Protein AF-E6PBU8-F1 (afdb_monomer)

Structure (mmCIF, N/CA/C/O backbone):
data_AF-E6PBU8-F1
#
_ent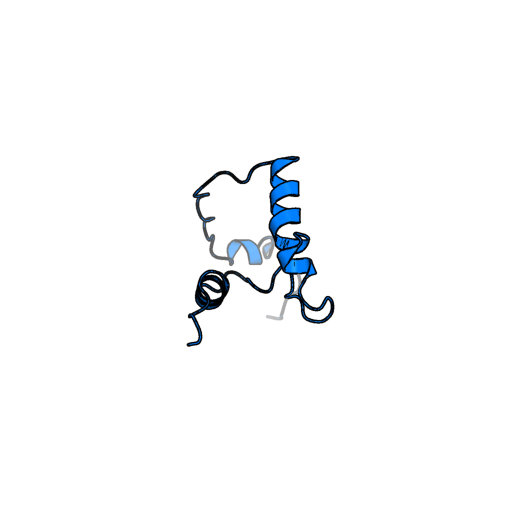ry.id   AF-E6PBU8-F1
#
loop_
_atom_site.group_PDB
_atom_site.id
_atom_site.type_symbol
_atom_site.label_atom_id
_atom_site.label_alt_id
_atom_site.label_comp_id
_atom_site.label_asym_id
_atom_site.label_entity_id
_atom_site.label_seq_id
_atom_site.pdbx_PDB_ins_code
_atom_site.Cartn_x
_atom_site.Cartn_y
_atom_site.Cartn_z
_atom_site.occupancy
_atom_site.B_iso_or_equiv
_atom_site.auth_seq_id
_atom_site.auth_comp_id
_atom_site.auth_asym_id
_atom_site.auth_atom_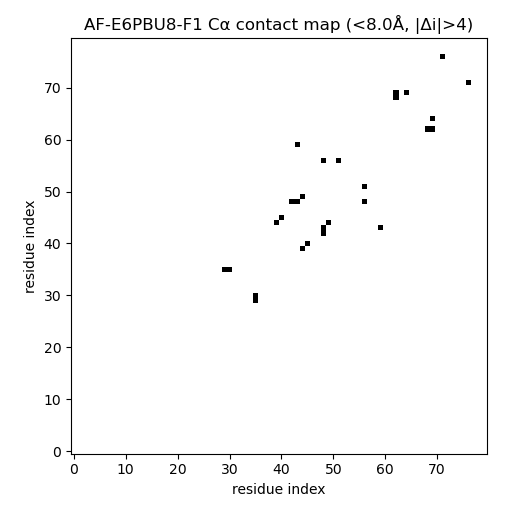id
_atom_site.pdbx_PDB_model_num
ATOM 1 N N . MET A 1 1 ? -38.233 22.417 14.042 1.00 55.88 1 MET A N 1
ATOM 2 C CA . MET A 1 1 ? -36.923 21.941 14.544 1.00 55.88 1 MET A CA 1
ATOM 3 C C . MET A 1 1 ? -35.953 21.841 13.374 1.00 55.88 1 MET A C 1
ATOM 5 O O . MET A 1 1 ? -36.022 20.895 12.600 1.00 55.88 1 MET A O 1
ATOM 9 N N . GLY A 1 2 ? -35.157 22.892 13.157 1.00 67.75 2 GLY A N 1
ATOM 10 C CA . GLY A 1 2 ? -34.357 23.066 11.940 1.00 67.75 2 GLY A CA 1
ATOM 11 C C . GLY A 1 2 ? -33.127 22.158 11.863 1.00 67.75 2 GLY A C 1
ATOM 12 O O . GLY A 1 2 ? -32.676 21.597 12.863 1.00 67.75 2 GLY A O 1
ATOM 13 N N . ARG A 1 3 ? -32.551 22.038 10.660 1.00 73.31 3 ARG A N 1
ATOM 14 C CA . ARG A 1 3 ? -31.246 21.396 10.447 1.00 73.31 3 ARG A CA 1
ATOM 15 C C . ARG A 1 3 ? -30.170 22.177 11.209 1.00 73.31 3 ARG A C 1
ATOM 17 O O . ARG A 1 3 ? -29.620 23.141 10.701 1.00 73.31 3 ARG A O 1
ATOM 24 N N . MET A 1 4 ? -29.865 21.758 12.433 1.00 78.25 4 MET A N 1
ATOM 25 C CA . MET A 1 4 ? -28.774 22.342 13.214 1.00 78.25 4 MET A CA 1
ATOM 26 C C . MET A 1 4 ? -27.423 21.835 12.699 1.00 78.25 4 MET A C 1
ATOM 28 O O . MET A 1 4 ? -27.177 20.620 12.654 1.00 78.25 4 MET A O 1
ATOM 32 N N . HIS A 1 5 ? -26.542 22.757 12.322 1.00 81.75 5 HIS A N 1
ATOM 33 C CA . HIS A 1 5 ? -25.164 22.467 11.921 1.00 81.75 5 HIS A CA 1
ATOM 34 C C . HIS A 1 5 ? -24.282 22.158 13.147 1.00 81.75 5 HIS A C 1
ATOM 36 O O . HIS A 1 5 ? -24.720 22.354 14.274 1.00 81.75 5 HIS A O 1
ATOM 42 N N . GLY A 1 6 ? -23.107 21.556 12.908 1.00 81.12 6 GLY A N 1
ATOM 43 C CA . GLY A 1 6 ? -22.139 21.017 13.884 1.00 81.12 6 GLY A CA 1
ATOM 44 C C . GLY A 1 6 ? -22.384 21.334 15.366 1.00 81.12 6 GLY A C 1
ATOM 45 O O . GLY A 1 6 ? -22.157 22.452 15.807 1.00 81.12 6 GLY A O 1
ATOM 46 N N . THR A 1 7 ? -22.799 20.325 16.138 1.00 86.50 7 THR A N 1
ATOM 47 C CA . THR A 1 7 ? -23.030 20.430 17.587 1.00 86.50 7 THR A CA 1
ATOM 48 C C . THR A 1 7 ? -22.057 19.540 18.356 1.00 86.50 7 THR A C 1
ATOM 50 O O . THR A 1 7 ? -21.617 18.509 17.840 1.00 86.50 7 THR A O 1
ATOM 53 N N . LEU A 1 8 ? -21.782 19.879 19.619 1.00 87.38 8 LEU A N 1
ATOM 54 C CA . LEU A 1 8 ? -20.966 19.051 20.517 1.00 87.38 8 LEU A CA 1
ATOM 55 C C . LEU A 1 8 ? -21.529 17.623 20.653 1.00 87.38 8 LEU A C 1
ATOM 57 O O . LEU A 1 8 ? -20.786 16.646 20.607 1.00 87.38 8 LEU A O 1
ATOM 61 N N . ALA A 1 9 ? -22.858 17.486 20.693 1.00 86.25 9 ALA A N 1
ATOM 62 C CA . ALA A 1 9 ? -23.546 16.194 20.750 1.00 86.25 9 ALA A CA 1
ATOM 63 C C . ALA A 1 9 ? -23.332 15.309 19.500 1.00 86.25 9 ALA A C 1
ATOM 65 O O . ALA A 1 9 ? -23.538 14.098 19.553 1.00 86.25 9 ALA A O 1
ATOM 66 N N . LYS A 1 10 ? -22.901 15.884 18.366 1.00 88.38 10 LYS A N 1
ATOM 67 C CA . LYS A 1 10 ? -22.571 15.147 17.132 1.00 88.38 10 LYS A CA 1
ATOM 68 C C . LYS A 1 10 ? -21.103 14.699 17.074 1.00 88.38 10 LYS A C 1
ATOM 70 O O . LYS A 1 10 ? -20.699 14.098 16.073 1.00 88.38 10 LYS A O 1
ATOM 75 N N . ALA A 1 11 ? -20.304 14.938 18.118 1.00 92.06 11 ALA A N 1
ATOM 76 C CA . ALA A 1 11 ? -18.916 14.490 18.175 1.00 92.06 11 ALA A CA 1
ATOM 77 C C . ALA A 1 11 ? -18.811 12.961 18.007 1.00 92.06 11 ALA A C 1
ATOM 79 O O . ALA A 1 11 ? -19.482 12.168 18.676 1.00 92.06 11 ALA A O 1
ATOM 80 N N . GLY A 1 12 ? -17.977 12.538 17.055 1.00 93.75 12 GLY A N 1
ATOM 81 C CA . GLY A 1 12 ? -17.780 11.126 16.733 1.00 93.75 12 GLY A CA 1
ATOM 82 C C . GLY A 1 12 ? -18.958 10.446 16.023 1.00 93.75 12 GLY A C 1
ATOM 83 O O . GLY A 1 12 ? -18.901 9.228 15.863 1.00 93.75 12 GLY A O 1
ATOM 84 N N . LYS A 1 13 ? -19.988 11.189 15.569 1.00 93.62 13 LYS A N 1
ATOM 85 C CA . LYS A 1 13 ? -21.180 10.642 14.885 1.00 93.62 13 LYS A CA 1
ATOM 86 C C . LYS A 1 13 ? -20.812 9.597 13.833 1.00 93.62 13 LYS A C 1
ATOM 88 O O . LYS A 1 13 ? -21.302 8.478 13.891 1.00 93.62 13 LYS A O 1
ATOM 93 N N . VAL A 1 14 ? -19.916 9.946 12.909 1.00 94.62 14 VAL A N 1
ATOM 94 C CA . VAL A 1 14 ? -19.563 9.066 11.785 1.00 94.62 14 VAL A CA 1
ATOM 95 C C . VAL A 1 14 ? -18.888 7.787 12.276 1.00 94.62 14 VAL A C 1
ATOM 97 O O . VAL A 1 14 ? -19.300 6.702 11.894 1.00 94.62 14 VAL A O 1
ATOM 100 N N . ARG A 1 15 ? -17.915 7.881 13.189 1.00 94.69 15 ARG A N 1
ATOM 101 C CA . ARG A 1 15 ? -17.194 6.704 13.701 1.00 94.69 15 ARG A CA 1
ATOM 102 C C . ARG A 1 15 ? -18.081 5.775 14.540 1.00 94.69 15 ARG A C 1
ATOM 104 O O . ARG A 1 15 ? -17.868 4.569 14.525 1.00 94.69 15 ARG A O 1
ATOM 111 N N . LYS A 1 16 ? -19.063 6.326 15.262 1.00 95.06 16 LYS A N 1
ATOM 112 C CA . LYS A 1 16 ? -20.078 5.549 15.997 1.00 95.06 16 LYS A CA 1
ATOM 113 C C . LYS A 1 16 ? -21.062 4.852 15.051 1.00 95.06 16 LYS A C 1
ATOM 115 O O . LYS A 1 16 ? -21.552 3.781 15.379 1.00 95.06 16 LYS A O 1
ATOM 120 N N . GLN A 1 17 ? -21.341 5.457 13.894 1.00 96.56 17 GLN A N 1
ATOM 121 C CA . GLN A 1 17 ? -22.211 4.887 12.863 1.00 96.56 17 GLN A CA 1
ATOM 122 C C . GLN A 1 17 ? -21.509 3.833 11.997 1.00 96.56 17 GLN A C 1
ATOM 124 O O . GLN A 1 17 ? -22.162 2.911 11.520 1.00 96.56 17 GLN A O 1
ATOM 129 N N . THR A 1 18 ? -20.199 3.956 11.761 1.00 96.50 18 THR A N 1
ATOM 130 C CA . THR A 1 18 ? -19.466 2.999 10.923 1.00 96.50 18 THR A CA 1
ATOM 131 C C . THR A 1 18 ? -19.373 1.634 11.609 1.00 96.50 18 THR A C 1
ATOM 133 O O . THR A 1 18 ? -18.828 1.574 12.716 1.00 96.50 18 THR A O 1
ATOM 136 N N . PRO A 1 19 ? -19.824 0.535 10.970 1.00 96.81 19 PRO A N 1
ATOM 137 C CA . PRO A 1 19 ? -19.642 -0.799 11.525 1.00 96.81 19 PRO A CA 1
ATOM 138 C C . PRO A 1 19 ? -18.147 -1.100 11.658 1.00 96.81 19 PRO A C 1
ATOM 140 O O . PRO A 1 19 ? -17.358 -0.846 10.741 1.00 96.81 19 PRO A O 1
ATOM 143 N N . LYS A 1 20 ? -17.739 -1.632 12.812 1.00 96.62 20 LYS A N 1
ATOM 144 C CA . LYS A 1 20 ? -16.341 -1.982 13.066 1.00 96.62 20 LYS A CA 1
ATOM 145 C C . LYS A 1 20 ? -16.007 -3.295 12.357 1.00 96.62 20 LYS A C 1
ATOM 147 O O . LYS A 1 20 ? -16.245 -4.372 12.886 1.00 96.62 20 LYS A O 1
ATOM 152 N N . VAL A 1 21 ? -15.467 -3.191 11.145 1.00 97.00 21 VAL A N 1
ATOM 153 C CA . VAL A 1 21 ? -14.980 -4.347 10.381 1.00 97.00 21 VAL A CA 1
ATOM 154 C C . VAL A 1 21 ? -13.564 -4.690 10.835 1.00 97.00 21 VAL A C 1
ATOM 156 O O . VAL A 1 21 ? -12.662 -3.849 10.773 1.00 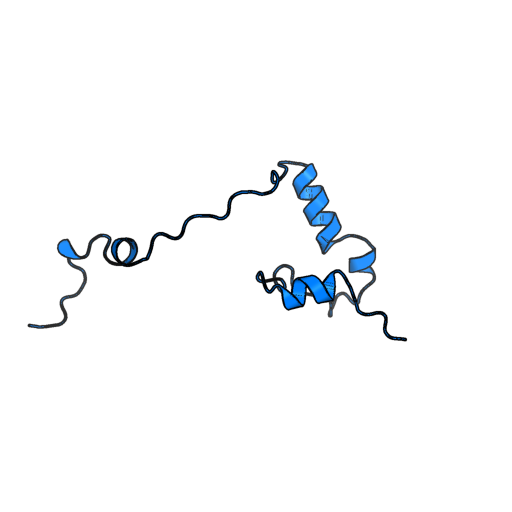97.00 21 VAL A O 1
ATOM 159 N N . GLU A 1 22 ? -13.368 -5.928 11.280 1.00 96.56 22 GLU A N 1
ATOM 160 C CA . GLU A 1 22 ? -12.053 -6.419 11.679 1.00 96.56 22 GLU A CA 1
ATOM 161 C C . GLU A 1 22 ? -11.115 -6.568 10.476 1.00 96.56 22 GLU A C 1
ATOM 163 O O . GLU A 1 22 ? -11.518 -6.827 9.336 1.00 96.56 22 GLU A O 1
ATOM 168 N N . LYS A 1 23 ? -9.819 -6.372 10.722 1.00 95.69 23 LYS A N 1
ATOM 169 C CA . LYS A 1 23 ? -8.806 -6.536 9.678 1.00 95.69 23 LYS A CA 1
ATOM 170 C C . LYS A 1 23 ? -8.617 -8.021 9.398 1.00 95.69 23 LYS A C 1
ATOM 172 O O . LYS A 1 23 ? -8.619 -8.836 10.312 1.00 95.69 23 LYS A O 1
ATOM 177 N N . LYS A 1 24 ? -8.370 -8.356 8.131 1.00 94.12 24 LYS A N 1
ATOM 178 C CA . LYS A 1 24 ? -7.921 -9.704 7.769 1.00 94.12 24 LYS A CA 1
ATOM 179 C C . LYS A 1 24 ? -6.625 -10.007 8.514 1.00 94.12 24 LYS A C 1
ATOM 181 O O . LYS A 1 24 ? -5.711 -9.173 8.499 1.00 94.12 24 LYS A O 1
ATOM 186 N N . ASP A 1 25 ? -6.554 -11.188 9.119 1.00 92.00 25 ASP A N 1
ATOM 187 C CA . ASP A 1 25 ? -5.301 -11.682 9.672 1.00 92.00 25 ASP A CA 1
ATOM 188 C C . ASP A 1 25 ? -4.245 -11.776 8.561 1.00 92.00 25 ASP A C 1
ATOM 190 O O . ASP A 1 25 ? -4.570 -11.971 7.385 1.00 92.00 25 ASP A O 1
ATOM 194 N N . LYS A 1 26 ? -2.978 -11.561 8.914 1.00 91.62 26 LYS A N 1
ATOM 195 C CA . LYS A 1 26 ? -1.863 -11.601 7.971 1.00 91.62 26 LYS A CA 1
ATOM 196 C C . LYS A 1 26 ? -1.501 -13.065 7.730 1.00 91.62 26 LYS A C 1
ATOM 198 O O . LYS A 1 26 ? -0.822 -13.639 8.575 1.00 91.62 26 LYS A O 1
ATOM 203 N N . PRO A 1 27 ? -1.797 -13.645 6.549 1.00 90.19 27 PRO A N 1
ATOM 204 C CA . PRO A 1 27 ? -1.495 -15.058 6.310 1.00 90.19 27 PRO A CA 1
ATOM 205 C C . PRO A 1 27 ? 0.013 -15.329 6.360 1.00 90.19 27 PRO A C 1
ATOM 207 O O . PRO A 1 27 ? 0.464 -16.410 6.717 1.00 90.19 27 PRO A O 1
ATOM 210 N N . ARG A 1 28 ? 0.812 -14.327 5.969 1.00 92.88 28 ARG A N 1
ATOM 211 C CA . ARG A 1 28 ? 2.274 -14.312 6.068 1.00 92.88 28 ARG A CA 1
ATOM 212 C C . ARG A 1 28 ? 2.758 -12.902 6.386 1.00 92.88 28 ARG A C 1
ATOM 214 O O . ARG A 1 28 ? 2.090 -11.908 6.086 1.00 92.88 28 ARG A O 1
ATOM 221 N N . LYS A 1 29 ? 3.965 -12.800 6.947 1.00 93.12 29 LYS A N 1
ATOM 222 C CA . LYS A 1 29 ? 4.589 -11.506 7.247 1.00 93.12 29 LYS A CA 1
ATOM 223 C C . LYS A 1 29 ? 4.847 -10.694 5.976 1.00 93.12 29 LYS A C 1
ATOM 225 O O . LYS A 1 29 ? 5.377 -11.201 4.990 1.00 93.12 29 LYS A O 1
ATOM 230 N N . THR A 1 30 ? 4.549 -9.398 6.024 1.00 93.19 30 THR A N 1
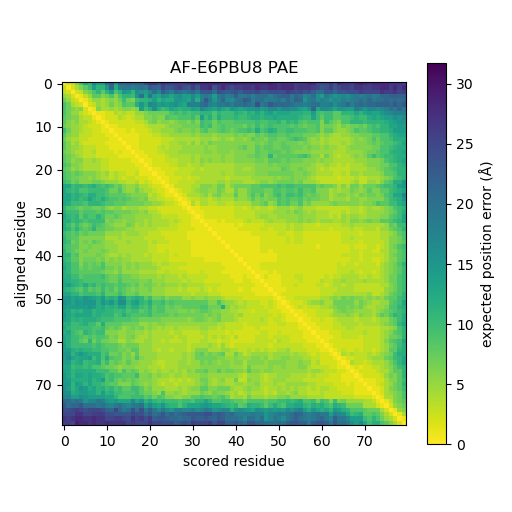ATOM 231 C CA . THR A 1 30 ? 5.074 -8.443 5.042 1.00 93.19 30 THR A CA 1
ATOM 232 C C . THR A 1 30 ? 6.525 -8.140 5.404 1.00 93.19 30 THR A C 1
ATOM 234 O O . THR A 1 30 ? 6.761 -7.558 6.468 1.00 93.19 30 THR A O 1
ATOM 237 N N . PRO A 1 31 ? 7.502 -8.512 4.565 1.00 95.88 31 PRO A N 1
ATOM 238 C CA . PRO A 1 31 ? 8.898 -8.298 4.899 1.00 95.88 31 PRO A CA 1
ATOM 239 C C . PRO A 1 31 ? 9.214 -6.794 4.857 1.00 95.88 31 PRO A C 1
ATOM 241 O O . PRO A 1 31 ? 8.592 -6.040 4.106 1.00 95.88 31 PRO A O 1
ATOM 244 N N . LYS A 1 32 ? 10.141 -6.341 5.706 1.00 96.06 32 LYS A N 1
ATOM 245 C CA . LYS A 1 32 ? 10.513 -4.925 5.860 1.00 96.06 32 LYS A CA 1
ATOM 246 C C . LYS A 1 32 ? 11.932 -4.670 5.340 1.00 96.06 32 LYS A C 1
ATOM 248 O O . LYS A 1 32 ? 12.760 -5.576 5.303 1.00 96.06 32 LYS A O 1
ATOM 253 N N . GLY A 1 33 ? 12.203 -3.433 4.921 1.00 97.31 33 GLY A N 1
ATOM 254 C CA . GLY A 1 33 ? 13.513 -3.009 4.416 1.00 97.31 33 GLY A CA 1
ATOM 255 C C . GLY A 1 33 ? 13.779 -3.425 2.965 1.00 97.31 33 GLY A C 1
ATOM 256 O O . GLY A 1 33 ? 12.902 -3.325 2.100 1.00 97.31 33 GLY A O 1
ATOM 257 N N . ARG A 1 34 ? 15.005 -3.892 2.691 1.00 97.81 34 ARG A N 1
ATOM 258 C CA . ARG A 1 34 ? 15.487 -4.243 1.339 1.00 97.81 34 ARG A CA 1
ATOM 259 C C . ARG A 1 34 ? 14.614 -5.284 0.643 1.00 97.81 34 ARG A C 1
ATOM 261 O O . ARG A 1 34 ? 14.351 -5.187 -0.553 1.00 97.81 34 ARG A O 1
ATOM 268 N N . SER A 1 35 ? 14.130 -6.260 1.398 1.00 97.44 35 SER A N 1
ATOM 269 C CA . SER A 1 35 ? 13.235 -7.313 0.916 1.00 97.44 35 SER A CA 1
ATOM 270 C C . SER A 1 35 ? 11.941 -6.746 0.317 1.00 97.44 35 SER A C 1
ATOM 272 O O . SER A 1 35 ? 11.539 -7.158 -0.769 1.00 97.44 35 SER A O 1
ATOM 274 N N . TYR A 1 36 ? 11.331 -5.734 0.945 1.00 97.62 36 TYR A N 1
ATOM 275 C CA . TYR A 1 36 ? 10.140 -5.076 0.402 1.00 97.62 36 TYR A CA 1
ATOM 276 C C . TYR A 1 36 ? 10.443 -4.325 -0.897 1.00 97.62 36 TYR A C 1
ATOM 278 O O . TYR A 1 36 ? 9.684 -4.415 -1.863 1.00 97.62 36 TYR A O 1
ATOM 286 N N . LYS A 1 37 ? 11.584 -3.624 -0.951 1.00 97.94 37 LYS A N 1
ATOM 287 C CA . LYS A 1 37 ? 12.042 -2.937 -2.167 1.00 97.94 37 LYS A CA 1
ATOM 288 C C . LYS A 1 37 ? 12.302 -3.924 -3.309 1.00 97.94 37 LYS A C 1
ATOM 290 O O . LYS A 1 37 ? 11.897 -3.639 -4.432 1.00 97.94 37 LYS A O 1
ATOM 295 N N . ARG A 1 38 ? 12.847 -5.113 -3.022 1.00 97.81 38 ARG A N 1
ATOM 296 C CA . ARG A 1 38 ? 12.996 -6.199 -4.007 1.00 97.81 38 ARG A CA 1
ATOM 297 C C . ARG A 1 38 ? 11.642 -6.644 -4.568 1.00 97.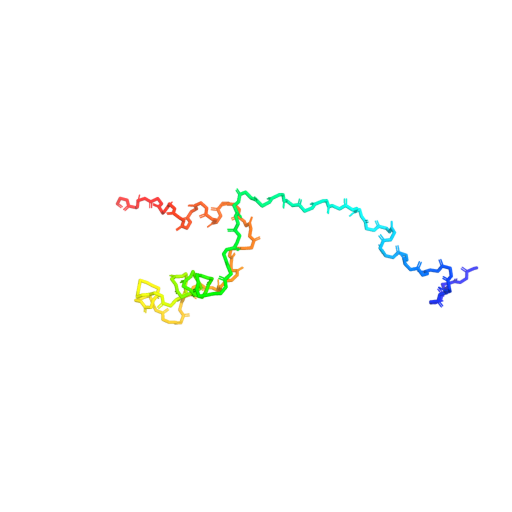81 38 ARG A C 1
ATOM 299 O O . ARG A 1 38 ? 11.497 -6.734 -5.780 1.00 97.81 38 ARG A O 1
ATOM 306 N N . ILE A 1 39 ? 10.626 -6.839 -3.722 1.00 96.75 39 ILE A N 1
ATOM 307 C CA . ILE A 1 39 ? 9.268 -7.194 -4.183 1.00 96.75 39 ILE A CA 1
ATOM 308 C C . ILE A 1 39 ? 8.667 -6.070 -5.046 1.00 96.75 39 ILE A C 1
ATOM 310 O O . ILE A 1 39 ? 7.988 -6.349 -6.031 1.00 96.75 39 ILE A O 1
ATOM 314 N N . LEU A 1 40 ? 8.890 -4.798 -4.694 1.00 96.38 40 LEU A N 1
ATOM 315 C CA . LEU A 1 40 ? 8.415 -3.652 -5.482 1.00 96.38 40 LEU A CA 1
ATOM 316 C C . LEU A 1 40 ? 9.102 -3.527 -6.846 1.00 96.38 40 LEU A C 1
ATOM 318 O O . LEU A 1 40 ? 8.442 -3.133 -7.807 1.00 96.38 40 LEU A O 1
ATOM 322 N N . TYR A 1 41 ? 10.399 -3.826 -6.919 1.00 97.50 41 TYR A N 1
ATOM 323 C CA . TYR A 1 41 ? 11.150 -3.867 -8.170 1.00 97.50 41 TYR A CA 1
ATOM 324 C C . TYR A 1 41 ? 10.653 -5.020 -9.042 1.00 97.50 41 TYR A C 1
ATOM 326 O O . TYR A 1 41 ? 10.174 -4.783 -10.148 1.00 97.50 41 TYR A O 1
ATOM 334 N N . ASN A 1 42 ? 10.631 -6.239 -8.494 1.00 96.50 42 ASN A N 1
ATOM 335 C CA . ASN A 1 42 ? 10.222 -7.438 -9.221 1.00 96.50 42 ASN A CA 1
ATOM 336 C C . ASN A 1 42 ? 8.812 -7.311 -9.819 1.00 96.50 42 ASN A C 1
ATOM 338 O O . ASN A 1 42 ? 8.587 -7.741 -10.943 1.00 96.50 42 ASN A O 1
ATOM 342 N N . ARG A 1 43 ? 7.874 -6.686 -9.093 1.00 94.12 43 ARG A N 1
ATOM 343 C CA . ARG A 1 43 ? 6.478 -6.545 -9.538 1.00 94.12 43 ARG A CA 1
ATOM 344 C C . 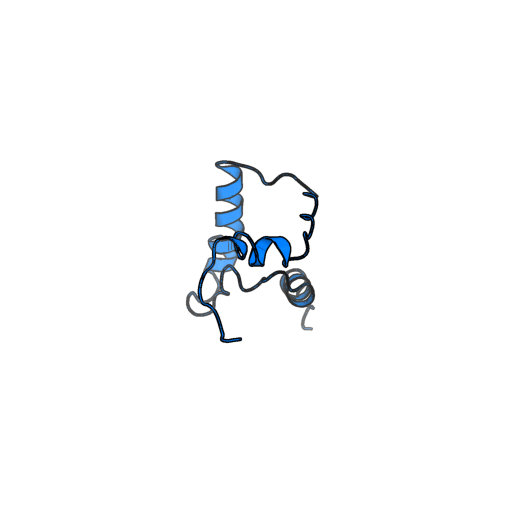ARG A 1 43 ? 6.214 -5.400 -10.533 1.00 94.12 43 ARG A C 1
ATOM 346 O O . ARG A 1 43 ? 5.086 -5.297 -10.997 1.00 94.12 43 ARG A O 1
ATOM 353 N N . ARG A 1 44 ? 7.155 -4.469 -10.768 1.00 93.31 44 ARG A N 1
ATOM 354 C CA . ARG A 1 44 ? 6.923 -3.264 -11.616 1.00 93.31 44 ARG A CA 1
ATOM 355 C C . ARG A 1 44 ? 8.007 -2.988 -12.649 1.00 93.31 44 ARG A C 1
ATOM 357 O O . ARG A 1 44 ? 7.700 -2.493 -13.725 1.00 93.31 44 ARG A O 1
ATOM 364 N N . TYR A 1 45 ? 9.260 -3.224 -12.290 1.00 94.62 45 TYR A N 1
ATOM 365 C CA . TYR A 1 45 ? 10.429 -2.784 -13.052 1.00 94.62 45 TYR A CA 1
ATOM 366 C C . TYR A 1 45 ? 11.341 -3.946 -13.442 1.00 94.62 45 TYR A C 1
ATOM 368 O O . TYR A 1 45 ? 12.426 -3.721 -13.966 1.00 94.62 45 TYR A O 1
ATOM 376 N N . ALA A 1 46 ? 10.921 -5.187 -13.188 1.00 96.19 46 ALA A N 1
ATOM 377 C CA . ALA A 1 46 ? 11.630 -6.345 -13.701 1.00 96.19 46 ALA A CA 1
ATOM 378 C C . ALA A 1 46 ? 11.583 -6.380 -15.240 1.00 96.19 46 ALA A C 1
ATOM 380 O O . ALA A 1 46 ? 10.598 -5.919 -15.828 1.00 96.19 46 ALA A O 1
ATOM 381 N N . PRO A 1 47 ? 12.593 -6.984 -15.892 1.00 96.38 47 PRO A N 1
ATOM 382 C CA . PRO A 1 47 ? 12.720 -6.991 -17.349 1.00 96.38 47 PRO A CA 1
ATOM 383 C C . PRO A 1 47 ? 11.465 -7.454 -18.100 1.00 96.38 47 PRO A C 1
ATOM 385 O O . PRO A 1 47 ? 11.095 -6.827 -19.081 1.00 96.38 47 PRO A O 1
ATOM 388 N N . HIS A 1 48 ? 10.744 -8.467 -17.606 1.00 92.56 48 HIS A N 1
ATOM 389 C CA . HIS A 1 48 ? 9.514 -8.964 -18.245 1.00 92.56 48 HIS A CA 1
ATOM 390 C C . HIS A 1 48 ? 8.385 -7.917 -18.319 1.00 92.56 48 HIS A C 1
ATOM 392 O O . HIS A 1 48 ? 7.587 -7.929 -19.251 1.00 92.56 48 HIS A O 1
ATOM 398 N N . ILE A 1 49 ? 8.330 -6.980 -17.367 1.00 91.06 49 ILE A N 1
ATOM 399 C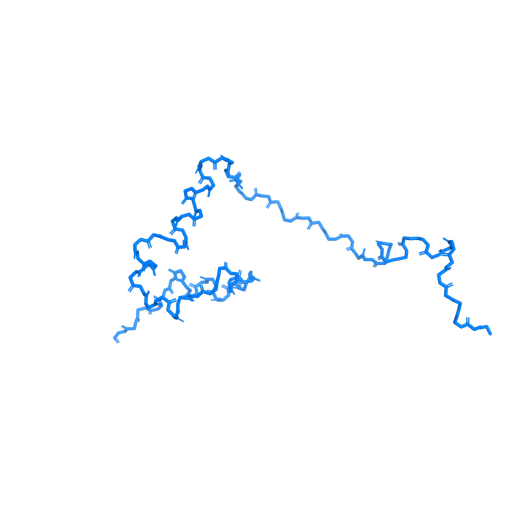 CA . ILE A 1 49 ? 7.367 -5.868 -17.379 1.00 91.06 49 ILE A CA 1
ATOM 400 C C . ILE A 1 49 ? 7.885 -4.747 -18.273 1.00 91.06 49 ILE A C 1
ATOM 402 O O . ILE A 1 49 ? 7.112 -4.124 -18.999 1.00 91.06 49 ILE A O 1
ATOM 406 N N . LEU A 1 50 ? 9.198 -4.500 -18.235 1.00 93.19 50 LEU A N 1
ATOM 407 C CA . LEU A 1 50 ? 9.837 -3.496 -19.077 1.00 93.19 50 LEU A CA 1
ATOM 408 C C . LEU A 1 50 ? 9.827 -3.872 -20.568 1.00 93.19 50 LEU A C 1
ATOM 410 O O . LEU A 1 50 ? 9.799 -2.980 -21.410 1.00 93.19 50 LEU A O 1
ATOM 414 N N . ALA A 1 51 ? 9.776 -5.162 -20.889 1.00 93.19 51 ALA A N 1
ATOM 415 C CA . ALA A 1 51 ? 9.655 -5.664 -22.253 1.00 93.19 51 ALA A CA 1
ATOM 416 C C . ALA A 1 51 ? 8.306 -5.305 -22.899 1.00 93.19 51 ALA A C 1
ATOM 418 O O . ALA A 1 51 ? 8.220 -5.169 -24.113 1.00 93.19 51 ALA A O 1
ATOM 419 N N . THR A 1 52 ? 7.250 -5.118 -22.100 1.00 89.38 52 THR A N 1
ATOM 420 C CA . THR A 1 52 ? 5.954 -4.650 -22.611 1.00 89.38 52 THR A CA 1
ATOM 421 C C . THR A 1 52 ? 5.999 -3.148 -22.899 1.00 89.38 52 THR A C 1
ATOM 423 O O . THR A 1 52 ? 6.602 -2.388 -22.129 1.00 89.38 52 THR A O 1
ATOM 426 N N . ASP A 1 53 ? 5.287 -2.720 -23.949 1.00 93.00 53 ASP A N 1
ATOM 427 C CA . ASP A 1 53 ? 5.064 -1.323 -24.338 1.00 93.00 53 ASP A CA 1
ATOM 428 C C . ASP A 1 53 ? 4.933 -0.395 -23.117 1.00 93.00 53 ASP A C 1
ATOM 430 O O . ASP A 1 53 ? 3.951 -0.513 -22.373 1.00 93.00 53 ASP A O 1
ATOM 434 N N . PRO A 1 54 ? 5.843 0.578 -22.907 1.00 92.00 54 PRO A N 1
ATOM 435 C CA . PRO A 1 54 ? 5.811 1.455 -21.733 1.00 92.00 54 PRO A CA 1
ATOM 436 C C . PRO A 1 54 ? 4.508 2.254 -21.620 1.00 92.00 54 PRO A C 1
ATOM 438 O O . PRO A 1 54 ? 4.085 2.579 -20.514 1.00 92.00 54 PRO A O 1
ATOM 441 N N . LYS A 1 55 ? 3.840 2.509 -22.752 1.00 93.06 55 LYS A N 1
ATOM 442 C CA . LYS A 1 55 ? 2.557 3.218 -22.824 1.00 93.06 55 LYS A CA 1
ATOM 443 C C . LYS A 1 55 ? 1.339 2.339 -22.499 1.00 93.06 55 LYS A C 1
ATOM 445 O O . LYS A 1 55 ? 0.271 2.882 -22.249 1.00 93.06 55 LYS A O 1
ATOM 450 N N . LYS A 1 56 ? 1.476 1.006 -22.499 1.00 93.00 56 LYS A N 1
ATOM 451 C CA . LYS A 1 56 ? 0.366 0.055 -22.272 1.00 93.00 56 LYS A CA 1
ATOM 452 C C . LYS A 1 56 ? 0.543 -0.811 -21.022 1.00 93.00 56 LYS A C 1
ATOM 454 O O . LYS A 1 56 ? -0.262 -1.709 -20.771 1.00 93.00 56 LYS A O 1
ATOM 459 N N . ARG A 1 57 ? 1.583 -0.569 -20.218 1.00 91.38 57 ARG A N 1
ATOM 460 C CA . ARG A 1 57 ? 1.770 -1.289 -18.951 1.00 91.38 57 ARG A CA 1
ATOM 461 C C . ARG A 1 57 ? 0.616 -0.978 -18.001 1.00 91.38 57 ARG A C 1
ATOM 463 O O . ARG A 1 57 ? 0.150 0.156 -17.905 1.00 91.38 57 ARG A O 1
ATOM 470 N N . LYS A 1 58 ? 0.160 -1.999 -17.279 1.00 92.50 58 LYS A N 1
ATOM 471 C CA . LYS A 1 58 ? -0.983 -1.885 -16.364 1.00 92.50 58 LYS A CA 1
ATOM 472 C C . LYS A 1 58 ? -0.656 -0.967 -15.180 1.00 92.50 58 LYS A C 1
ATOM 474 O O . LYS A 1 58 ? 0.482 -0.905 -14.716 1.00 92.50 58 LYS A O 1
ATOM 479 N N . SER A 1 59 ? -1.684 -0.303 -14.648 1.00 93.31 59 SER A N 1
ATOM 480 C CA . SER A 1 59 ? -1.557 0.532 -13.448 1.00 93.31 59 SER A CA 1
ATOM 481 C C . SER A 1 59 ? -1.143 -0.302 -12.220 1.00 93.31 59 SER A C 1
ATOM 483 O O . SER A 1 59 ? -1.691 -1.394 -12.024 1.00 93.31 59 SER A O 1
ATOM 485 N N . PRO A 1 60 ? -0.258 0.206 -11.334 1.00 93.12 60 PRO A N 1
ATOM 486 C CA . PRO A 1 60 ? 0.203 -0.509 -10.138 1.00 93.12 60 PRO A CA 1
ATOM 487 C C . PRO A 1 60 ? -0.898 -0.945 -9.158 1.00 93.12 60 PRO A C 1
ATOM 489 O O . PRO A 1 60 ? -0.629 -1.782 -8.299 1.00 93.12 60 PRO A O 1
ATOM 492 N N . ASN A 1 61 ? -2.108 -0.380 -9.266 1.00 94.56 61 ASN A N 1
ATOM 493 C CA . ASN A 1 61 ? -3.259 -0.706 -8.418 1.00 94.56 61 ASN A CA 1
ATOM 494 C C . ASN A 1 61 ? -4.501 -1.161 -9.214 1.00 94.56 61 ASN A C 1
ATOM 496 O O . ASN A 1 61 ? -5.616 -1.126 -8.700 1.00 94.56 61 ASN A O 1
ATOM 500 N N . TRP A 1 62 ? -4.350 -1.598 -10.472 1.00 92.12 62 TRP A N 1
ATOM 501 C CA . TRP A 1 62 ? -5.486 -2.175 -11.213 1.00 92.12 62 TRP A CA 1
ATOM 502 C C . TRP A 1 62 ? -6.027 -3.455 -10.532 1.00 92.12 62 TRP A C 1
ATOM 504 O O . TRP A 1 62 ? -7.232 -3.725 -10.582 1.00 92.12 62 TRP A O 1
ATOM 514 N N . HIS A 1 63 ? -5.167 -4.195 -9.821 1.00 91.94 63 HIS A N 1
ATOM 515 C CA . HIS A 1 63 ? -5.547 -5.267 -8.896 1.00 91.94 63 HIS A CA 1
ATOM 516 C C . HIS A 1 63 ? -6.140 -4.712 -7.590 1.00 91.94 63 HIS A C 1
ATOM 518 O O . HIS A 1 63 ? -5.577 -4.875 -6.510 1.00 91.94 63 HIS A O 1
ATOM 524 N N . ALA A 1 64 ? -7.319 -4.097 -7.677 1.00 91.94 64 ALA A N 1
ATOM 525 C CA . ALA A 1 64 ? -8.058 -3.536 -6.541 1.00 91.94 64 ALA A CA 1
ATOM 526 C C . ALA A 1 64 ? -8.685 -4.610 -5.613 1.00 91.94 64 ALA A C 1
ATOM 528 O O . ALA A 1 64 ? -9.793 -4.437 -5.118 1.00 91.94 64 ALA A O 1
ATOM 529 N N . GLY A 1 65 ? -8.031 -5.765 -5.440 1.00 89.62 65 GLY A N 1
ATOM 530 C CA . GLY A 1 65 ? -8.567 -6.918 -4.701 1.00 89.62 65 GLY A CA 1
ATOM 531 C C . GLY A 1 65 ? -9.642 -7.717 -5.450 1.00 89.62 65 GLY A C 1
ATOM 532 O O . GLY A 1 65 ? -10.348 -8.517 -4.840 1.00 89.62 65 GLY A O 1
ATOM 533 N N . LYS A 1 66 ? -9.778 -7.503 -6.764 1.00 91.88 66 LYS A N 1
ATOM 534 C CA . LYS A 1 66 ? -10.728 -8.212 -7.636 1.00 91.88 66 LYS A CA 1
ATOM 535 C C . LYS A 1 66 ? -10.211 -9.626 -7.926 1.00 91.88 66 LYS A C 1
ATOM 537 O O . LYS A 1 66 ? -9.295 -9.756 -8.736 1.00 91.88 66 LYS A O 1
ATOM 542 N N . LYS A 1 67 ? -10.789 -10.646 -7.278 1.00 89.56 67 LYS A N 1
ATOM 543 C CA . LYS A 1 67 ? -10.336 -12.052 -7.346 1.00 89.56 67 LYS A CA 1
ATOM 544 C C . LYS A 1 67 ? -10.229 -12.569 -8.786 1.00 89.56 67 LYS A C 1
ATOM 546 O O . LYS A 1 67 ? -9.138 -12.905 -9.215 1.00 89.56 67 LYS A O 1
ATOM 551 N N . GLU A 1 68 ? -11.289 -12.424 -9.577 1.00 89.25 68 GLU A N 1
ATOM 552 C CA . GLU A 1 68 ? -11.333 -12.834 -10.994 1.00 89.25 68 GLU A CA 1
ATOM 553 C C . GLU A 1 68 ? -10.163 -12.277 -11.823 1.00 89.25 68 GLU A C 1
ATOM 555 O O . GLU A 1 68 ? -9.523 -12.982 -12.600 1.00 89.25 68 GLU A O 1
ATOM 560 N N . LYS A 1 69 ? -9.842 -10.989 -11.632 1.00 88.44 69 LYS A N 1
ATOM 561 C CA . LYS A 1 69 ? -8.742 -10.332 -12.351 1.00 88.44 69 LYS A CA 1
ATOM 562 C C . LYS A 1 69 ? -7.373 -10.731 -11.812 1.00 88.44 69 LYS A C 1
ATOM 564 O O . LYS A 1 69 ? -6.396 -10.601 -12.543 1.00 88.44 69 LYS A O 1
ATOM 569 N N . MET A 1 70 ? -7.282 -11.129 -10.541 1.00 88.69 70 MET A N 1
ATOM 570 C CA . MET A 1 70 ? -6.058 -11.694 -9.971 1.00 88.69 70 MET A CA 1
ATOM 571 C C . MET A 1 70 ? -5.775 -13.065 -10.581 1.00 88.69 70 MET A C 1
ATOM 573 O O . MET A 1 70 ? -4.667 -13.275 -11.068 1.00 88.69 70 MET A O 1
ATOM 577 N N . ASP A 1 71 ? -6.784 -13.932 -10.637 1.00 89.44 71 ASP A N 1
ATOM 578 C CA . ASP A 1 71 ? -6.643 -15.298 -11.141 1.00 89.44 71 ASP A CA 1
ATOM 579 C C . ASP A 1 71 ? -6.305 -15.309 -12.639 1.00 89.44 71 ASP A C 1
ATOM 581 O O . ASP A 1 71 ? -5.328 -15.935 -13.045 1.00 89.44 71 ASP A O 1
ATOM 585 N N . ALA A 1 72 ? -7.009 -14.506 -13.446 1.00 88.69 72 ALA A N 1
ATOM 586 C CA . ALA A 1 72 ? -6.755 -14.395 -14.886 1.00 88.69 72 ALA A CA 1
ATOM 587 C C . ALA A 1 72 ? -5.377 -13.802 -15.238 1.00 88.69 72 ALA A C 1
ATOM 589 O O . ALA A 1 72 ? -4.839 -14.058 -16.313 1.00 88.69 72 ALA A O 1
ATOM 590 N N . ALA A 1 73 ? -4.806 -12.965 -14.365 1.00 86.38 73 ALA A N 1
ATOM 591 C CA . ALA A 1 73 ? -3.488 -12.376 -14.597 1.00 86.38 73 ALA A CA 1
ATOM 592 C C . ALA A 1 73 ? -2.340 -13.311 -14.204 1.00 86.38 73 ALA A C 1
ATOM 594 O O . ALA A 1 73 ? -1.269 -13.225 -14.801 1.00 86.38 73 ALA A O 1
ATOM 595 N N . ALA A 1 74 ? -2.548 -14.145 -13.183 1.00 86.81 74 ALA A N 1
ATOM 596 C CA . ALA A 1 74 ? -1.556 -15.102 -12.707 1.00 86.81 74 ALA A CA 1
ATOM 597 C C . ALA A 1 74 ? -1.535 -16.373 -13.566 1.00 86.81 74 ALA A C 1
ATOM 599 O O . ALA A 1 74 ? -0.460 -16.884 -13.863 1.00 86.81 74 ALA A O 1
ATOM 600 N N . ASN A 1 75 ? -2.713 -16.835 -13.993 1.00 82.69 75 ASN A N 1
ATOM 601 C CA . ASN A 1 75 ? -2.898 -18.023 -14.816 1.00 82.69 75 ASN A CA 1
ATOM 602 C C . ASN A 1 75 ? -3.575 -17.617 -16.132 1.00 82.69 75 ASN A C 1
ATOM 604 O O . ASN A 1 75 ? -4.794 -17.763 -16.262 1.00 82.69 75 ASN A O 1
ATOM 608 N N . PRO A 1 76 ? -2.831 -17.055 -17.101 1.00 75.62 76 PRO A N 1
ATOM 609 C CA . PRO A 1 76 ? -3.405 -16.796 -18.410 1.00 75.62 76 PRO A CA 1
ATOM 610 C C . PRO A 1 76 ? -3.843 -18.137 -19.008 1.00 75.62 76 PRO A C 1
ATOM 612 O O . PRO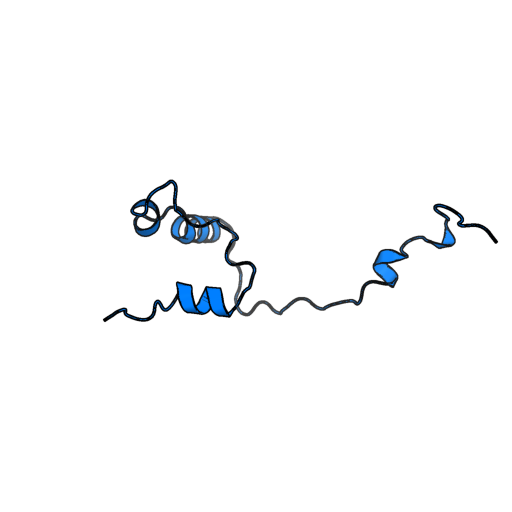 A 1 76 ? -3.036 -19.061 -19.113 1.00 75.62 76 PRO A O 1
ATOM 615 N N . VAL A 1 77 ? -5.123 -18.252 -19.375 1.00 72.25 77 VAL A N 1
ATOM 616 C CA . VAL A 1 77 ? -5.607 -19.388 -20.170 1.00 72.25 77 VAL A CA 1
ATOM 617 C C . VAL A 1 77 ? -4.713 -19.462 -21.405 1.00 72.25 77 VAL A C 1
ATOM 619 O O . VAL A 1 77 ? -4.575 -18.459 -22.113 1.00 72.25 77 VAL A O 1
ATOM 622 N N . LYS A 1 78 ? -4.044 -20.605 -21.613 1.00 58.31 78 LYS A N 1
ATOM 623 C CA . LYS A 1 78 ? -3.280 -20.845 -22.840 1.00 58.31 78 LYS A CA 1
ATOM 624 C C . LYS A 1 78 ? -4.258 -20.651 -23.990 1.00 58.31 78 LYS A C 1
ATOM 626 O O . LYS A 1 78 ? -5.267 -21.342 -24.059 1.00 58.31 78 LYS A O 1
ATOM 631 N N . LYS A 1 79 ? -4.009 -19.636 -24.807 1.00 56.34 79 LYS A N 1
ATOM 632 C CA . LYS A 1 79 ? -4.721 -19.485 -26.064 1.00 56.34 79 LYS A CA 1
ATOM 633 C C . LYS A 1 79 ? -4.032 -20.466 -27.005 1.00 56.34 79 LYS A C 1
ATOM 635 O O . LYS A 1 79 ? -2.846 -20.264 -27.269 1.00 56.34 79 LYS A O 1
ATOM 640 N N . ASP A 1 80 ? -4.724 -21.553 -27.335 1.00 50.56 80 ASP A N 1
ATOM 641 C CA . ASP A 1 80 ? -4.311 -22.476 -28.397 1.00 50.56 80 ASP A CA 1
ATOM 642 C C . ASP A 1 80 ? -4.065 -21.714 -29.710 1.00 50.56 80 ASP A C 1
ATOM 644 O O . ASP A 1 80 ? -4.760 -20.688 -29.942 1.00 50.56 80 ASP A O 1
#

Nearest PDB structures (foldseek):
  3j0l-assembly1_X  TM=9.835E-01  e=1.492E-09  Oryctolagus cuniculus
  4bts-assembly1_AX  TM=8.196E-01  e=3.111E-09  Tetrahymena thermophila
  6zj3-assembly1_Se  TM=7.857E-01  e=1.815E-02  Euglena gracilis
  3jan-assembly1_Se  TM=7.916E-01  e=5.078E-02  Oryctolagus cuniculus

Foldseek 3Di:
DDDDPDDPVCVCVVVVPDPDDDDDDDPDDDDDDPVNVVVVCCVDPPVVQVVPDPVPRDDPCPPVVPPVVVCCVVDPDPDD

Mean predicted aligned error: 7.25 Å

pLDDT: mean 89.61, std 9.91, range [50.56, 97.94]

Secondary structure (DSSP, 8-state):
-----S-GGGTTHHHHHS--PPPPP-SS----THHHHHHHHHTTTSHHHHTS-TTTPPPTT--SS-HHHHHHHHS-----

Organism: Tetrahymena thermophila (NCBI:txid5911)
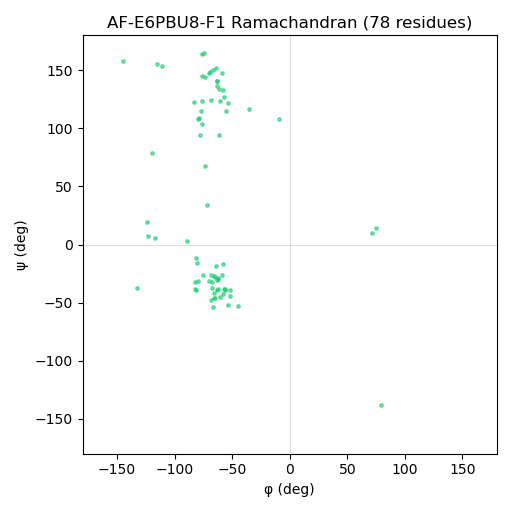
Sequence (80 aa):
MGRMHGTLAKAGKVRKQTPKVEKKDKPRKTPKGRSYKRILYNRRYAPHILATDPKKRKSPNWHAGKKEKMDAAANPVKKD

InterPro domains:
  IPR006846 Small ribosomal subunit protein eS30 [PF04758] (4-63)

Radius of gyration: 21.97 Å; Cα contacts (8 Å, |Δi|>4): 14; chains: 1; bounding box: 52×46×49 Å

Solvent-accessible surface area (backbone atoms only — not comparable to full-atom values): 5562 Å² total; per-residue (Å²): 138,76,93,76,70,96,51,79,90,52,64,62,50,66,68,74,67,49,79,87,74,79,79,80,79,72,94,62,84,83,64,72,68,70,60,38,53,50,55,55,38,62,76,63,66,28,68,80,54,63,71,43,59,85,90,72,61,78,63,99,64,72,75,74,78,48,62,70,64,51,50,51,68,76,55,62,77,81,78,127